Protein AF-Q634K0-F1 (afdb_monomer_lite)

Organism: Bacillus cereus (strain ZK / E33L) (NCBI:txid288681)

pLDDT: mean 88.11, std 11.07, range [50.06, 98.0]

InterPro domains:
  IPR010921 Trp repressor/replication initiator [SSF48295] (29-73)
  IPR052057 IS150/IS1296 orfA-like [PTHR33795] (2-74)
  IPR055247 Insertion element IS150 protein InsJ-like, helix-turn-helix domain [PF13518] (38-73)

Radius of gyration: 14.44 Å; chains: 1; bounding box: 27×35×44 Å

Foldseek 3Di:
DQVVVVHDPVLVLLVVLLCVQPNPVLPPDDPDDDDLVNLVVLLVVCVVVVHQLSNSCNNVSPNDSVVNVVSVVVVVVVVVVVD

Structure (mmCIF, N/CA/C/O backbone):
data_AF-Q634K0-F1
#
_entry.id   AF-Q634K0-F1
#
loop_
_atom_site.group_PDB
_atom_site.id
_atom_site.type_symbol
_atom_site.label_atom_id
_atom_site.label_alt_id
_atom_site.label_comp_id
_atom_site.label_asym_id
_atom_site.label_entity_id
_atom_site.label_seq_id
_atom_site.pdbx_PDB_ins_code
_atom_site.Cartn_x
_atom_site.Cartn_y
_atom_site.Cartn_z
_atom_site.occupancy
_atom_site.B_iso_or_equiv
_atom_site.auth_seq_id
_atom_site.auth_comp_id
_atom_site.auth_asym_id
_atom_site.auth_atom_id
_atom_site.pdbx_PDB_model_num
ATOM 1 N N . MET A 1 1 ? -2.153 -20.623 -12.086 1.00 61.16 1 MET A N 1
ATOM 2 C CA . MET A 1 1 ? -0.939 -20.043 -12.705 1.00 61.16 1 MET A CA 1
ATOM 3 C C . MET A 1 1 ? 0.098 -19.561 -11.685 1.00 61.16 1 MET A C 1
ATOM 5 O O . MET A 1 1 ? 1.251 -19.909 -11.862 1.00 61.16 1 MET A O 1
ATOM 9 N N . GLY A 1 2 ? -0.232 -18.824 -10.612 1.00 66.06 2 GLY A N 1
ATOM 10 C CA . GLY A 1 2 ? 0.799 -18.410 -9.632 1.00 66.06 2 GLY A CA 1
ATOM 11 C C . GLY A 1 2 ? 1.319 -19.527 -8.719 1.00 66.06 2 GLY A C 1
ATOM 12 O O . GLY A 1 2 ? 2.517 -19.630 -8.471 1.00 66.06 2 GLY A O 1
ATOM 13 N N . ARG A 1 3 ? 0.433 -20.441 -8.306 1.00 70.12 3 ARG A N 1
ATOM 14 C CA . ARG A 1 3 ? 0.773 -21.568 -7.423 1.00 70.12 3 ARG A CA 1
ATOM 15 C C . ARG A 1 3 ? 1.810 -22.533 -8.016 1.00 70.12 3 ARG A C 1
ATOM 17 O O . ARG A 1 3 ? 2.642 -23.047 -7.282 1.00 70.12 3 ARG A O 1
ATOM 24 N N . SER A 1 4 ? 1.811 -22.724 -9.338 1.00 79.56 4 SER A N 1
ATOM 25 C CA . SER A 1 4 ? 2.819 -23.527 -10.055 1.00 79.56 4 SER A CA 1
ATOM 26 C C . SER A 1 4 ? 4.204 -22.874 -10.094 1.00 79.56 4 SER A C 1
ATOM 28 O O . SER A 1 4 ? 5.176 -23.543 -10.416 1.00 79.56 4 SER A O 1
ATOM 30 N N . LEU A 1 5 ? 4.293 -21.584 -9.759 1.00 83.88 5 LEU A N 1
ATOM 31 C CA . LEU A 1 5 ? 5.537 -20.821 -9.635 1.00 83.88 5 LEU A CA 1
ATOM 32 C C . LEU A 1 5 ? 5.904 -20.553 -8.163 1.00 83.88 5 LEU A C 1
ATOM 34 O O . LEU A 1 5 ? 6.805 -19.768 -7.891 1.00 83.88 5 LEU A O 1
ATOM 38 N N . GLY A 1 6 ? 5.188 -21.157 -7.205 1.00 84.25 6 GLY A N 1
ATOM 39 C CA . GLY A 1 6 ? 5.398 -20.923 -5.772 1.00 84.25 6 GLY A CA 1
ATOM 40 C C . GLY A 1 6 ? 4.930 -19.550 -5.271 1.00 84.25 6 GLY A C 1
ATOM 41 O O . GLY A 1 6 ? 5.244 -19.173 -4.146 1.00 84.25 6 GLY A O 1
ATOM 42 N N . ILE A 1 7 ? 4.175 -18.797 -6.076 1.00 87.31 7 ILE A N 1
ATOM 43 C CA . ILE A 1 7 ? 3.669 -17.469 -5.712 1.00 87.31 7 ILE A CA 1
ATOM 44 C C . ILE A 1 7 ? 2.273 -17.616 -5.104 1.00 87.31 7 ILE A C 1
ATOM 46 O O . ILE A 1 7 ? 1.397 -18.264 -5.684 1.00 87.31 7 ILE A O 1
ATOM 50 N N . SER A 1 8 ? 2.054 -17.002 -3.940 1.00 88.12 8 SER A N 1
ATOM 51 C CA . SER A 1 8 ? 0.746 -17.011 -3.285 1.00 88.12 8 SER A CA 1
ATOM 52 C C . SER A 1 8 ? -0.259 -16.117 -4.013 1.00 88.12 8 SER A C 1
ATOM 54 O O . SER A 1 8 ? 0.088 -15.062 -4.551 1.00 88.12 8 SER A O 1
ATOM 56 N N . ASP A 1 9 ? -1.534 -16.505 -3.975 1.00 89.38 9 ASP A N 1
ATOM 57 C CA . ASP A 1 9 ? -2.623 -15.738 -4.597 1.00 89.38 9 ASP A CA 1
ATOM 58 C C . ASP A 1 9 ? -2.712 -14.306 -4.025 1.00 89.38 9 ASP A C 1
ATOM 60 O O . ASP A 1 9 ? -3.071 -13.363 -4.724 1.00 89.38 9 ASP A O 1
ATOM 64 N N . THR A 1 10 ? -2.279 -14.115 -2.776 1.00 88.31 10 THR A N 1
ATOM 65 C CA . THR A 1 10 ? -2.176 -12.814 -2.104 1.00 88.31 10 THR A CA 1
ATOM 66 C C . THR A 1 10 ? -1.151 -11.874 -2.749 1.00 88.31 10 THR A C 1
ATOM 68 O O . THR A 1 10 ? -1.401 -10.674 -2.851 1.00 88.31 10 THR A O 1
ATOM 71 N N . ILE A 1 11 ? -0.004 -12.394 -3.204 1.00 88.56 11 ILE A N 1
ATOM 72 C CA . ILE A 1 11 ? 1.009 -11.588 -3.908 1.00 88.56 11 ILE A CA 1
ATOM 73 C C . ILE A 1 11 ? 0.463 -11.136 -5.263 1.00 88.56 11 ILE A C 1
ATOM 75 O O . ILE A 1 11 ? 0.608 -9.972 -5.633 1.00 88.56 11 ILE A O 1
ATOM 79 N N . ILE A 1 12 ? -0.221 -12.036 -5.973 1.00 91.19 12 ILE A N 1
ATOM 80 C CA . ILE A 1 12 ? -0.848 -11.726 -7.262 1.00 91.19 12 ILE A CA 1
ATOM 81 C C . ILE A 1 12 ? -1.927 -10.658 -7.078 1.00 91.19 12 ILE A C 1
ATOM 83 O O . ILE A 1 12 ? -1.956 -9.685 -7.827 1.00 91.19 12 ILE A O 1
ATOM 87 N N . LEU A 1 13 ? -2.775 -10.796 -6.053 1.00 91.75 13 LEU A N 1
ATOM 88 C CA . LEU A 1 13 ? -3.798 -9.805 -5.721 1.00 91.75 13 LEU A CA 1
ATOM 89 C C . LEU A 1 13 ? -3.183 -8.425 -5.447 1.00 91.75 13 LEU A C 1
ATOM 91 O O . LEU A 1 13 ? -3.689 -7.422 -5.949 1.00 91.75 13 LEU A O 1
ATOM 95 N N . ASN A 1 14 ? -2.070 -8.372 -4.709 1.00 92.62 14 ASN A N 1
ATOM 96 C CA . ASN A 1 14 ? -1.344 -7.125 -4.475 1.00 92.62 14 ASN A CA 1
ATOM 97 C C . ASN A 1 14 ? -0.886 -6.482 -5.791 1.00 92.62 14 ASN A C 1
ATOM 99 O O . ASN A 1 14 ? -1.146 -5.304 -6.013 1.00 92.62 14 ASN A O 1
ATOM 103 N N . TRP A 1 15 ? -0.255 -7.245 -6.688 1.00 92.88 15 TRP A N 1
ATOM 104 C CA . TRP A 1 15 ? 0.200 -6.719 -7.980 1.00 92.88 15 TRP A CA 1
ATOM 105 C C . TRP A 1 15 ? -0.953 -6.220 -8.850 1.00 92.88 15 TRP A C 1
ATOM 107 O O . TRP A 1 15 ? -0.838 -5.164 -9.469 1.00 92.88 15 TRP A O 1
ATOM 117 N N . VAL A 1 16 ? -2.079 -6.937 -8.861 1.00 93.94 16 VAL A N 1
ATOM 118 C CA . VAL A 1 16 ? -3.279 -6.514 -9.593 1.00 93.94 16 VAL A CA 1
ATOM 119 C C . VAL A 1 16 ? -3.814 -5.189 -9.047 1.00 93.94 16 VAL A C 1
ATOM 121 O O . VAL A 1 16 ? -4.095 -4.285 -9.832 1.00 93.94 16 VAL A O 1
ATOM 124 N N . ASN A 1 17 ? -3.931 -5.045 -7.725 1.00 93.56 17 ASN A N 1
ATOM 125 C CA . ASN A 1 17 ? -4.413 -3.805 -7.111 1.00 93.56 17 ASN A CA 1
ATOM 126 C C . ASN A 1 17 ? -3.461 -2.633 -7.367 1.00 93.56 17 ASN A C 1
ATOM 128 O O . ASN A 1 17 ? -3.913 -1.549 -7.728 1.00 93.56 17 ASN A O 1
ATOM 132 N N . GLN A 1 18 ? -2.155 -2.866 -7.251 1.00 93.44 18 GLN A N 1
ATOM 133 C CA . GLN A 1 18 ? -1.139 -1.855 -7.526 1.00 93.44 18 GLN A CA 1
ATOM 134 C C . GLN A 1 18 ? -1.197 -1.359 -8.969 1.00 93.44 18 GLN A C 1
ATOM 136 O O . GLN A 1 18 ? -1.217 -0.154 -9.207 1.00 93.44 18 GLN A O 1
ATOM 141 N N . TYR A 1 19 ? -1.300 -2.277 -9.930 1.00 94.06 19 TYR A N 1
ATOM 142 C CA . TYR A 1 19 ? -1.400 -1.910 -11.337 1.00 94.06 19 TYR A CA 1
ATOM 143 C C . TYR A 1 19 ? -2.690 -1.141 -11.645 1.00 94.06 19 TYR A C 1
ATOM 145 O O . TYR A 1 19 ? -2.656 -0.151 -12.368 1.00 94.06 19 TYR A O 1
ATOM 153 N N . LYS A 1 20 ? -3.828 -1.562 -11.077 1.00 94.75 20 LYS A N 1
ATOM 154 C CA . LYS A 1 20 ? -5.111 -0.871 -11.280 1.00 94.75 20 LYS A CA 1
ATOM 155 C C . LYS A 1 20 ? -5.094 0.574 -10.780 1.00 94.75 20 LYS A C 1
ATOM 157 O O . LYS A 1 20 ? -5.740 1.409 -11.399 1.00 94.75 20 LYS A O 1
ATOM 162 N N . GLN A 1 21 ? -4.390 0.851 -9.680 1.00 93.69 21 GLN A N 1
ATOM 163 C CA . GLN A 1 21 ? -4.341 2.190 -9.086 1.00 93.69 21 GLN A CA 1
ATOM 164 C C . GLN A 1 21 ? -3.231 3.066 -9.676 1.00 93.69 21 GLN A C 1
ATOM 166 O O . GLN A 1 21 ? -3.463 4.230 -9.977 1.00 93.69 21 GLN A O 1
ATOM 171 N N . ASN A 1 22 ? -2.032 2.512 -9.859 1.00 91.19 22 ASN A N 1
ATOM 172 C CA . ASN A 1 22 ? -0.820 3.286 -10.154 1.00 91.19 22 ASN A CA 1
ATOM 173 C C . ASN A 1 22 ? -0.196 2.955 -11.522 1.00 91.19 22 ASN A C 1
ATOM 175 O O . ASN A 1 22 ? 0.869 3.466 -11.867 1.00 91.19 22 ASN A O 1
ATOM 179 N N . GLY A 1 23 ? -0.804 2.055 -12.297 1.00 92.25 23 GLY A N 1
ATOM 180 C CA . GLY A 1 23 ? -0.265 1.600 -13.575 1.00 92.25 23 GLY A CA 1
ATOM 181 C C . GLY A 1 23 ? 1.121 0.959 -13.444 1.00 92.25 23 GLY A C 1
ATOM 182 O O . GLY A 1 23 ? 1.443 0.288 -12.462 1.00 92.25 23 GLY A O 1
ATOM 183 N N . VAL A 1 24 ? 1.965 1.158 -14.460 1.00 91.75 24 VAL A N 1
ATOM 184 C CA . VAL A 1 24 ? 3.336 0.614 -14.487 1.00 91.75 24 VAL A CA 1
ATOM 185 C C . VAL A 1 24 ? 4.245 1.243 -13.424 1.00 91.75 24 VAL A C 1
ATOM 187 O O . VAL A 1 24 ? 5.200 0.611 -12.971 1.00 91.75 24 VAL A O 1
ATOM 190 N N . GLU A 1 25 ? 3.934 2.463 -12.978 1.00 89.44 25 GLU A N 1
ATOM 191 C CA . GLU A 1 25 ? 4.754 3.200 -12.014 1.00 89.44 25 GLU A CA 1
ATOM 192 C C . GLU A 1 25 ? 4.799 2.534 -10.635 1.00 89.44 25 GLU A C 1
ATOM 194 O O . GLU A 1 25 ? 5.748 2.760 -9.881 1.00 89.44 25 GLU A O 1
ATOM 199 N N . ALA A 1 26 ? 3.826 1.667 -10.331 1.00 87.69 26 ALA A N 1
ATOM 200 C CA . ALA A 1 26 ? 3.776 0.871 -9.106 1.00 87.69 26 ALA A CA 1
ATOM 201 C C . ALA A 1 26 ? 4.976 -0.083 -8.946 1.00 87.69 26 ALA A C 1
ATOM 203 O O . ALA A 1 26 ? 5.296 -0.512 -7.838 1.00 87.69 26 ALA A O 1
ATOM 204 N N . PHE A 1 27 ? 5.641 -0.432 -10.052 1.00 87.88 27 PHE A N 1
ATOM 205 C CA . PHE A 1 27 ? 6.730 -1.413 -10.087 1.00 87.88 27 PHE A CA 1
ATOM 206 C C . PHE A 1 27 ? 8.108 -0.781 -10.295 1.00 87.88 27 PHE A C 1
ATOM 208 O O . PHE A 1 27 ? 9.118 -1.485 -10.346 1.00 87.88 27 PHE A O 1
ATOM 215 N N . LEU A 1 28 ? 8.178 0.548 -10.396 1.00 86.19 28 LEU A N 1
ATOM 216 C CA . LEU A 1 28 ? 9.448 1.258 -10.465 1.00 86.19 28 LEU A CA 1
ATOM 217 C C . LEU A 1 28 ? 10.100 1.269 -9.076 1.00 86.19 28 LEU A C 1
ATOM 219 O O . LEU A 1 28 ? 9.456 1.569 -8.072 1.00 86.19 28 LEU A O 1
ATOM 223 N N . LYS A 1 29 ? 11.392 0.926 -9.005 1.00 66.25 29 LYS A N 1
ATOM 224 C CA . LYS A 1 29 ? 12.126 0.803 -7.738 1.00 66.25 29 LYS A CA 1
ATOM 225 C C . LYS A 1 29 ? 12.153 2.145 -7.001 1.00 66.25 29 LYS A C 1
ATOM 227 O O . LYS A 1 29 ? 12.794 3.090 -7.453 1.00 66.25 29 LYS A O 1
ATOM 232 N N . ARG A 1 30 ? 11.514 2.198 -5.830 1.00 68.88 30 ARG A N 1
ATOM 233 C CA . ARG A 1 30 ? 11.551 3.347 -4.916 1.00 68.88 30 ARG A CA 1
ATOM 234 C C . ARG A 1 30 ? 12.160 2.918 -3.581 1.00 68.88 30 ARG A C 1
ATOM 236 O O . ARG A 1 30 ? 11.700 1.962 -2.967 1.00 68.88 30 ARG A O 1
ATOM 243 N N . CYS A 1 31 ? 13.191 3.630 -3.129 1.00 63.31 31 CYS A N 1
ATOM 244 C CA . CYS A 1 31 ? 13.622 3.589 -1.732 1.00 63.31 31 CYS A CA 1
ATOM 245 C C . CYS A 1 31 ? 12.825 4.659 -0.981 1.00 63.31 31 CYS A C 1
ATOM 247 O O . CYS A 1 31 ? 13.201 5.829 -0.993 1.00 63.31 31 CYS A O 1
ATOM 249 N N . THR A 1 32 ? 11.691 4.285 -0.391 1.00 71.69 32 THR A N 1
ATOM 250 C CA . THR A 1 32 ? 10.824 5.222 0.333 1.00 71.69 32 THR A CA 1
ATOM 251 C C . THR A 1 32 ? 11.112 5.203 1.831 1.00 71.69 32 THR A C 1
ATOM 253 O O . THR A 1 32 ? 10.887 4.209 2.517 1.00 71.69 32 THR A O 1
ATOM 256 N N . ASN A 1 33 ? 11.575 6.341 2.353 1.00 82.50 33 ASN A N 1
ATOM 257 C CA . ASN A 1 33 ? 11.564 6.623 3.785 1.00 82.50 33 ASN A CA 1
ATOM 258 C C . ASN A 1 33 ? 10.247 7.320 4.135 1.00 82.50 33 ASN A C 1
ATOM 260 O O . ASN A 1 33 ? 9.994 8.436 3.687 1.00 82.50 33 ASN A O 1
ATOM 264 N N . TYR A 1 34 ? 9.413 6.664 4.940 1.00 90.94 34 TYR A N 1
ATOM 265 C CA . TYR A 1 34 ? 8.141 7.221 5.399 1.00 90.94 34 TYR A CA 1
ATOM 266 C C . TYR A 1 34 ? 8.320 7.923 6.747 1.00 90.94 34 TYR A C 1
ATOM 268 O O . TYR A 1 34 ? 8.763 7.303 7.722 1.00 90.94 34 TYR A O 1
ATOM 276 N N . THR A 1 35 ? 7.955 9.203 6.813 1.00 93.62 35 THR A N 1
ATOM 277 C CA . THR A 1 35 ? 7.948 9.974 8.065 1.00 93.62 35 THR A CA 1
ATOM 278 C C . THR A 1 35 ? 6.902 9.415 9.032 1.00 93.62 35 THR A C 1
ATOM 280 O O . THR A 1 35 ? 5.944 8.767 8.613 1.00 93.62 35 THR A O 1
ATOM 283 N N . ARG A 1 36 ? 7.058 9.655 10.343 1.00 93.12 36 ARG A N 1
ATOM 284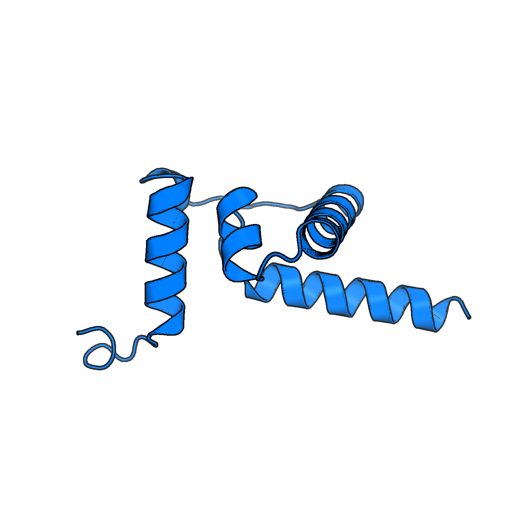 C CA . ARG A 1 36 ? 6.059 9.205 11.331 1.00 93.12 36 ARG A CA 1
ATOM 285 C C . ARG A 1 36 ? 4.673 9.798 11.052 1.00 93.12 36 ARG A C 1
ATOM 287 O O . ARG A 1 36 ? 3.700 9.058 11.114 1.00 93.12 36 ARG A O 1
ATOM 294 N N . GLN A 1 37 ? 4.603 11.083 10.693 1.00 94.69 37 GLN A N 1
ATOM 295 C CA . GLN A 1 37 ? 3.337 11.746 10.371 1.00 94.69 37 GLN A CA 1
ATOM 296 C C . GLN A 1 37 ? 2.627 11.062 9.199 1.00 94.69 37 GLN A C 1
ATOM 298 O O . GLN A 1 37 ? 1.485 10.655 9.347 1.00 94.69 37 GLN A O 1
ATOM 303 N N . PHE A 1 38 ? 3.342 10.805 8.098 1.00 95.44 38 PHE A N 1
ATOM 304 C CA . PHE A 1 38 ? 2.768 10.100 6.950 1.00 95.44 38 PHE A CA 1
ATOM 305 C C . PHE A 1 38 ? 2.203 8.727 7.338 1.00 95.44 38 PHE A C 1
ATOM 307 O O . PHE A 1 38 ? 1.121 8.350 6.902 1.00 95.44 38 PHE A O 1
ATOM 314 N N . LYS A 1 39 ? 2.914 7.970 8.186 1.00 95.50 39 LYS A N 1
ATOM 315 C CA . LYS A 1 39 ? 2.431 6.662 8.660 1.00 95.50 39 LYS A CA 1
ATOM 316 C C . LYS A 1 39 ? 1.116 6.791 9.430 1.00 95.50 39 LYS A C 1
ATOM 318 O O . LYS A 1 39 ? 0.236 5.959 9.238 1.00 95.50 39 LYS A O 1
ATOM 323 N N . LEU A 1 40 ? 0.988 7.809 10.283 1.00 96.12 40 LEU A N 1
ATOM 324 C CA . LEU A 1 40 ? -0.242 8.078 11.031 1.00 96.12 40 LEU A CA 1
ATOM 325 C C . LEU A 1 40 ? -1.383 8.492 10.100 1.00 96.12 40 LEU A C 1
ATOM 327 O O . LEU A 1 40 ? -2.475 7.950 10.228 1.00 96.12 40 LEU A O 1
ATOM 331 N N . ASP A 1 41 ? -1.115 9.362 9.128 1.00 97.38 41 ASP A N 1
ATOM 332 C CA . ASP A 1 41 ? -2.119 9.812 8.157 1.00 97.38 41 ASP A CA 1
ATOM 333 C C . ASP A 1 41 ? -2.677 8.630 7.347 1.00 97.38 41 ASP A C 1
ATOM 335 O O . ASP A 1 41 ? -3.889 8.488 7.197 1.00 97.38 41 ASP A O 1
ATOM 339 N N . VAL A 1 42 ? -1.805 7.719 6.897 1.00 97.50 42 VAL A N 1
ATOM 340 C CA . VAL A 1 42 ? -2.209 6.492 6.190 1.00 97.50 42 VAL A CA 1
ATOM 341 C C . VAL A 1 42 ? -3.049 5.570 7.081 1.00 97.50 42 VAL A C 1
ATOM 343 O O . VAL A 1 42 ? -4.046 5.009 6.623 1.00 97.50 42 VAL A O 1
ATOM 346 N N . LEU A 1 43 ? -2.660 5.389 8.349 1.00 97.31 43 LEU A N 1
ATOM 347 C CA . LEU A 1 43 ? -3.401 4.547 9.294 1.00 97.31 43 LEU A CA 1
ATOM 348 C C . LEU A 1 43 ? -4.781 5.135 9.619 1.00 97.31 43 LEU A C 1
ATOM 350 O O . LEU A 1 43 ? -5.756 4.384 9.644 1.00 97.31 43 LEU A O 1
ATOM 354 N N . ASN A 1 44 ? -4.870 6.450 9.819 1.00 97.38 44 ASN A N 1
ATOM 355 C CA . ASN A 1 44 ? -6.131 7.147 10.065 1.00 97.38 44 ASN A CA 1
ATOM 356 C C . ASN A 1 44 ? -7.050 7.050 8.848 1.00 97.38 44 ASN A C 1
ATOM 358 O O . ASN A 1 44 ? -8.185 6.606 8.993 1.00 97.38 44 ASN A O 1
ATOM 362 N N . PHE A 1 45 ? -6.533 7.323 7.644 1.00 98.00 45 PHE A N 1
ATOM 363 C CA . PHE A 1 45 ? -7.290 7.156 6.404 1.00 98.00 45 PHE A CA 1
ATOM 364 C C . PHE A 1 45 ? -7.874 5.743 6.277 1.00 98.00 45 PHE A C 1
ATOM 366 O O . PHE A 1 45 ? -9.047 5.586 5.941 1.00 98.00 45 PHE A O 1
ATOM 373 N N . MET A 1 46 ? -7.072 4.709 6.558 1.00 97.25 46 MET A N 1
ATOM 374 C CA . MET A 1 46 ? -7.522 3.317 6.482 1.00 97.25 46 MET A CA 1
ATOM 375 C C . MET A 1 46 ? -8.698 3.046 7.429 1.00 97.25 46 MET A C 1
ATOM 377 O O . MET A 1 46 ? -9.649 2.372 7.040 1.00 97.25 46 MET A O 1
ATOM 381 N N . ILE A 1 47 ? -8.640 3.576 8.654 1.00 96.44 47 ILE A N 1
ATOM 382 C CA . ILE A 1 47 ? -9.686 3.403 9.669 1.00 96.44 47 ILE A CA 1
ATOM 383 C C . ILE A 1 47 ? -10.947 4.184 9.290 1.00 96.44 47 ILE A C 1
ATOM 385 O O . ILE A 1 47 ? -12.031 3.608 9.273 1.00 96.44 47 ILE A O 1
ATOM 389 N N . GLU A 1 48 ? -10.805 5.465 8.955 1.00 97.81 48 GLU A N 1
ATOM 390 C CA . GLU A 1 48 ? -11.919 6.367 8.635 1.00 97.81 48 GLU A CA 1
ATOM 391 C C . GLU A 1 48 ? -12.715 5.904 7.411 1.00 97.81 48 GLU A C 1
ATOM 393 O O . GLU A 1 48 ? -13.935 6.041 7.377 1.00 97.81 48 GLU A O 1
ATOM 398 N N . ASN A 1 49 ? -12.033 5.314 6.426 1.00 97.25 49 ASN A N 1
ATOM 399 C CA . ASN A 1 49 ? -12.650 4.855 5.183 1.00 97.25 49 ASN A CA 1
ATOM 400 C C . ASN A 1 49 ? -12.972 3.350 5.187 1.00 97.25 49 ASN A C 1
ATOM 402 O O . ASN A 1 49 ? -13.467 2.836 4.188 1.00 97.25 49 ASN A O 1
ATOM 406 N N . GLY A 1 50 ? -12.683 2.625 6.276 1.00 96.38 50 GLY A N 1
ATOM 407 C CA . GLY A 1 50 ? -12.931 1.180 6.369 1.00 96.38 50 GLY A CA 1
ATOM 408 C C . GLY A 1 50 ? -12.166 0.344 5.334 1.00 96.38 50 GLY A C 1
ATOM 409 O O . GLY A 1 50 ? -12.646 -0.708 4.916 1.00 96.38 50 GLY A O 1
ATOM 410 N N . MET A 1 51 ? -10.995 0.815 4.901 1.00 96.50 51 MET A N 1
ATOM 411 C CA . MET A 1 51 ? -10.232 0.224 3.798 1.00 96.50 51 MET A CA 1
ATOM 412 C C . MET A 1 51 ? -9.383 -0.961 4.259 1.00 96.50 51 MET A C 1
ATOM 414 O O . MET A 1 51 ? -8.882 -1.003 5.385 1.00 96.50 51 MET A O 1
ATOM 418 N N . SER A 1 52 ? -9.166 -1.929 3.368 1.00 95.88 52 SER A N 1
ATOM 419 C CA . SER A 1 52 ? -8.230 -3.021 3.6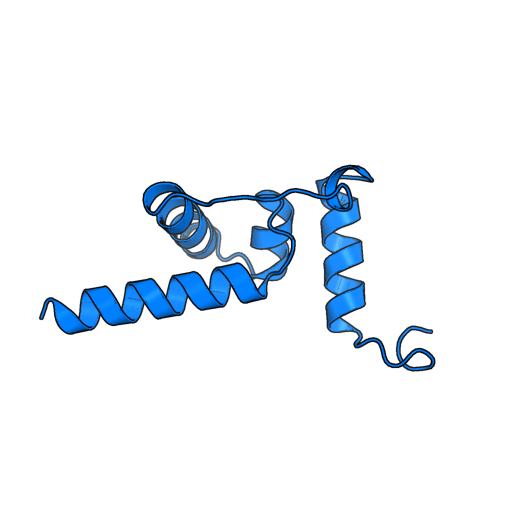30 1.00 95.88 52 SER A CA 1
ATOM 420 C C . SER A 1 52 ? -6.771 -2.581 3.464 1.00 95.88 52 SER A C 1
ATOM 422 O O . SER A 1 52 ? -6.455 -1.653 2.721 1.00 95.88 52 SER A O 1
ATOM 424 N N . LEU A 1 53 ? -5.842 -3.335 4.067 1.00 95.19 53 LEU A N 1
ATOM 425 C CA . LEU A 1 53 ? -4.395 -3.123 3.900 1.00 95.19 53 LEU A CA 1
ATOM 426 C C . LEU A 1 53 ? -3.966 -3.086 2.425 1.00 95.19 53 LEU A C 1
ATOM 428 O O . LEU A 1 53 ? -3.063 -2.335 2.070 1.00 95.19 53 LEU A O 1
ATOM 432 N N . PHE A 1 54 ? -4.589 -3.907 1.574 1.00 94.88 54 PHE A N 1
ATOM 433 C CA . PHE A 1 54 ? -4.255 -3.988 0.151 1.00 94.88 54 PHE A CA 1
ATOM 434 C C . PHE A 1 54 ? -4.731 -2.754 -0.609 1.00 94.88 54 PHE A C 1
ATOM 436 O O . PHE A 1 54 ? -3.996 -2.233 -1.443 1.00 94.88 54 PHE A O 1
ATOM 443 N N . GLU A 1 55 ? -5.943 -2.286 -0.323 1.00 95.31 55 GLU A N 1
ATOM 444 C CA . GLU A 1 55 ? -6.492 -1.089 -0.960 1.00 95.31 55 GLU A CA 1
ATOM 445 C C . GLU A 1 55 ? -5.734 0.159 -0.512 1.00 95.31 55 GLU A C 1
ATOM 447 O O . GLU A 1 55 ? -5.306 0.948 -1.350 1.00 95.31 55 GLU A O 1
ATOM 452 N N . THR A 1 56 ? -5.476 0.301 0.791 1.00 97.38 56 THR A N 1
ATOM 453 C CA . THR A 1 56 ? -4.673 1.403 1.330 1.00 97.3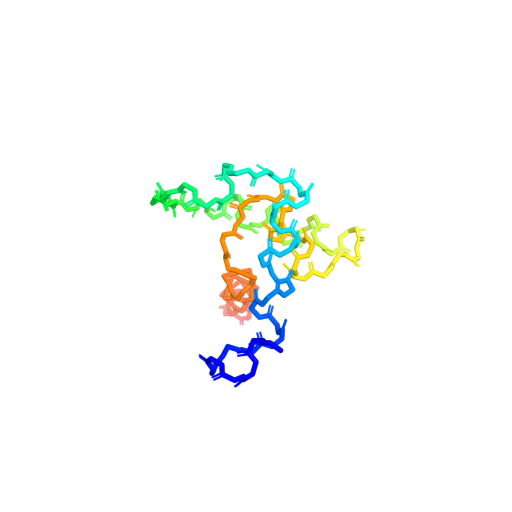8 56 THR A CA 1
ATOM 454 C C . THR A 1 56 ? -3.259 1.396 0.748 1.00 97.38 56 THR A C 1
ATOM 456 O O . THR A 1 56 ? -2.767 2.437 0.318 1.00 97.38 56 THR A O 1
ATOM 459 N N . ALA A 1 57 ? -2.606 0.232 0.671 1.00 94.75 57 ALA A N 1
ATOM 460 C CA . ALA A 1 57 ? -1.278 0.128 0.071 1.00 94.75 57 ALA A CA 1
ATOM 461 C C . ALA A 1 57 ? -1.268 0.543 -1.405 1.00 94.75 57 ALA A C 1
ATOM 463 O O . ALA A 1 57 ? -0.320 1.186 -1.848 1.00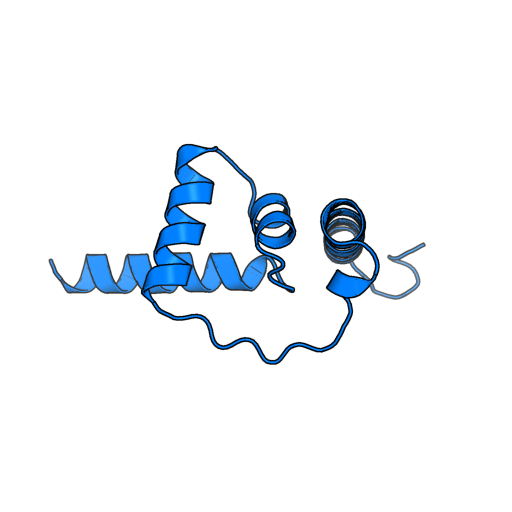 94.75 57 ALA A O 1
ATOM 464 N N . ALA A 1 58 ? -2.322 0.224 -2.156 1.00 93.94 58 ALA A N 1
ATOM 465 C CA . ALA A 1 58 ? -2.441 0.651 -3.540 1.00 93.94 58 ALA A CA 1
ATOM 466 C C . ALA A 1 58 ? -2.674 2.171 -3.652 1.00 93.94 58 ALA A C 1
ATOM 468 O O . ALA A 1 58 ? -1.967 2.828 -4.406 1.00 93.94 58 ALA A O 1
ATOM 469 N N . ILE A 1 59 ? -3.574 2.753 -2.852 1.00 95.19 59 ILE A N 1
ATOM 470 C CA . ILE A 1 59 ? -3.873 4.201 -2.871 1.00 95.19 59 ILE A CA 1
ATOM 471 C C . ILE A 1 59 ? -2.638 5.052 -2.559 1.00 95.19 59 ILE A C 1
ATOM 473 O O . ILE A 1 59 ? -2.362 6.027 -3.250 1.00 95.19 59 ILE A O 1
ATOM 477 N N . PHE A 1 60 ? -1.869 4.674 -1.537 1.00 93.44 60 PHE A N 1
ATOM 478 C CA . PHE A 1 60 ? -0.665 5.411 -1.137 1.00 93.44 60 PHE A CA 1
ATOM 479 C C . PHE A 1 60 ? 0.607 4.931 -1.844 1.00 93.44 60 PHE A C 1
ATOM 481 O O . PHE A 1 60 ? 1.708 5.356 -1.487 1.00 93.44 60 PHE A O 1
ATOM 488 N N . ASN A 1 61 ? 0.466 4.033 -2.823 1.00 91.81 61 ASN A N 1
ATOM 489 C CA . ASN A 1 61 ? 1.568 3.437 -3.573 1.00 91.81 61 ASN A CA 1
ATOM 490 C C . ASN A 1 61 ? 2.682 2.880 -2.654 1.00 91.81 61 ASN A C 1
ATOM 492 O O . ASN A 1 61 ? 3.879 3.120 -2.834 1.00 91.81 61 ASN A O 1
ATOM 496 N N . ILE A 1 62 ? 2.268 2.167 -1.603 1.00 92.12 62 ILE A N 1
ATOM 497 C CA . ILE A 1 62 ? 3.130 1.442 -0.669 1.00 92.12 62 ILE A CA 1
ATOM 498 C C . ILE A 1 62 ? 3.321 0.023 -1.220 1.00 92.12 62 ILE A C 1
ATOM 500 O O . ILE A 1 62 ? 2.341 -0.715 -1.315 1.00 92.12 62 ILE A O 1
ATOM 504 N N . PRO A 1 63 ? 4.552 -0.418 -1.542 1.00 89.56 63 PRO A N 1
ATOM 505 C CA . PRO A 1 63 ? 4.762 -1.667 -2.284 1.00 89.56 63 PRO A CA 1
ATOM 506 C C . PRO A 1 63 ? 4.206 -2.930 -1.610 1.00 89.56 63 PRO A C 1
ATOM 508 O O . PRO A 1 63 ? 3.737 -3.850 -2.286 1.00 89.56 63 PRO A O 1
ATOM 511 N N . ALA A 1 64 ? 4.268 -2.984 -0.278 1.00 90.56 64 ALA A N 1
ATOM 512 C CA . ALA A 1 64 ? 3.861 -4.141 0.504 1.00 90.56 64 ALA A CA 1
ATOM 513 C C . ALA A 1 64 ? 2.770 -3.765 1.527 1.00 90.56 64 ALA A C 1
ATOM 515 O O . ALA A 1 64 ? 3.029 -2.962 2.425 1.00 90.56 64 ALA A O 1
ATOM 516 N N . PRO A 1 65 ? 1.584 -4.401 1.484 1.00 93.38 65 PRO A N 1
ATOM 517 C CA . PRO A 1 65 ? 0.531 -4.201 2.486 1.00 93.38 65 PRO A CA 1
ATOM 518 C C . PRO A 1 65 ? 0.989 -4.518 3.916 1.00 93.38 65 PRO A C 1
ATOM 520 O O . PRO A 1 65 ? 0.543 -3.896 4.878 1.00 93.38 65 PRO A O 1
ATOM 523 N N . SER A 1 66 ? 1.938 -5.450 4.067 1.00 94.38 66 SER A N 1
ATOM 524 C CA . SER A 1 66 ? 2.549 -5.790 5.356 1.00 94.38 66 SER A CA 1
ATOM 525 C C . SER A 1 66 ? 3.283 -4.613 6.004 1.00 94.38 66 SER A C 1
ATOM 527 O O . SER A 1 66 ? 3.362 -4.556 7.230 1.00 94.38 66 SER A O 1
ATOM 529 N N . THR A 1 67 ? 3.773 -3.647 5.222 1.00 94.31 67 THR A N 1
ATOM 530 C CA . THR A 1 67 ? 4.405 -2.429 5.739 1.00 94.31 67 THR A CA 1
ATOM 531 C C . THR A 1 67 ? 3.433 -1.619 6.602 1.00 94.31 67 THR A C 1
ATOM 533 O O . THR A 1 67 ? 3.816 -1.156 7.675 1.00 94.31 67 THR A O 1
ATOM 536 N N . ILE A 1 68 ? 2.162 -1.522 6.198 1.00 95.94 68 ILE A N 1
ATOM 537 C CA . ILE A 1 68 ? 1.119 -0.819 6.961 1.00 95.94 68 ILE A CA 1
ATOM 538 C C . ILE A 1 68 ? 0.816 -1.570 8.267 1.00 95.94 68 ILE A C 1
ATOM 540 O O . ILE A 1 68 ? 0.712 -0.952 9.327 1.00 95.94 68 ILE A O 1
ATOM 544 N N . SER A 1 69 ? 0.763 -2.908 8.231 1.00 95.06 69 SER A N 1
ATOM 545 C CA . SER A 1 69 ? 0.604 -3.729 9.443 1.00 95.06 69 SER A CA 1
ATOM 546 C C . SER A 1 69 ? 1.731 -3.503 10.452 1.00 95.06 69 SER A C 1
ATOM 548 O O . SER A 1 69 ? 1.480 -3.413 11.654 1.00 95.06 69 SER A O 1
ATOM 550 N N . VAL A 1 70 ? 2.975 -3.378 9.978 1.00 95.06 70 VAL A N 1
ATOM 551 C CA . VAL A 1 70 ? 4.129 -3.074 10.836 1.00 95.06 70 VAL A CA 1
ATOM 552 C C . VAL A 1 70 ? 3.967 -1.707 11.503 1.00 95.06 70 VAL A C 1
ATOM 554 O O . VAL A 1 70 ? 4.223 -1.593 12.701 1.00 95.06 70 VAL A O 1
ATOM 557 N N . TRP A 1 71 ? 3.501 -0.687 10.777 1.00 95.38 71 TRP A N 1
ATOM 558 C CA . TRP A 1 71 ? 3.254 0.639 11.355 1.00 95.38 71 TRP A CA 1
ATOM 559 C C . TRP A 1 71 ? 2.166 0.604 12.417 1.00 95.38 71 TRP A C 1
ATOM 561 O O . TRP A 1 71 ? 2.385 1.112 13.513 1.00 95.38 71 TRP A O 1
ATOM 571 N N . LYS A 1 72 ? 1.040 -0.062 12.137 1.00 93.69 72 LYS A N 1
ATOM 572 C CA . LYS A 1 72 ? -0.046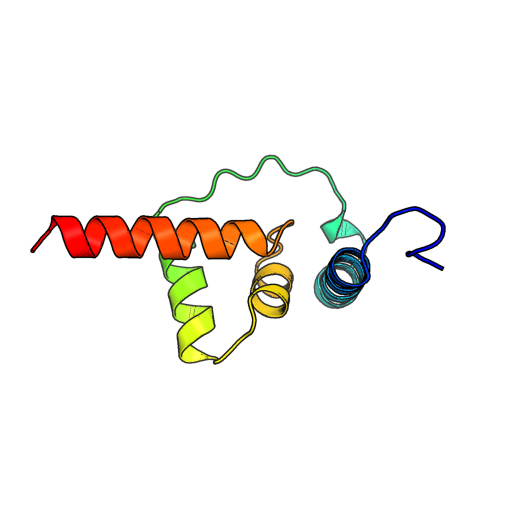 -0.230 13.109 1.00 93.69 72 LYS A CA 1
ATOM 573 C C . LYS A 1 72 ? 0.476 -0.835 14.414 1.00 93.69 72 LYS A C 1
ATOM 575 O O . LYS A 1 72 ? 0.241 -0.293 15.489 1.00 93.69 72 LYS A O 1
ATOM 580 N N . ASN A 1 73 ? 1.254 -1.913 14.320 1.00 93.12 73 ASN A N 1
ATOM 581 C CA . ASN A 1 73 ? 1.830 -2.570 15.492 1.00 93.12 73 ASN A CA 1
ATOM 582 C C . ASN A 1 73 ? 2.811 -1.658 16.246 1.00 93.12 73 ASN A C 1
ATOM 584 O O . ASN A 1 73 ? 2.801 -1.617 17.474 1.00 93.12 73 ASN A O 1
ATOM 588 N N . HIS A 1 74 ? 3.646 -0.909 15.528 1.00 90.06 74 HIS A N 1
ATOM 589 C CA . HIS A 1 74 ? 4.599 0.021 16.131 1.00 90.06 74 HIS A CA 1
ATOM 590 C C . HIS A 1 74 ? 3.907 1.174 16.879 1.00 90.06 74 HIS A C 1
ATOM 592 O O . HIS A 1 74 ? 4.329 1.536 17.977 1.00 90.06 74 HIS A O 1
ATOM 598 N N . GLU A 1 75 ? 2.825 1.728 16.329 1.00 87.19 75 GLU A N 1
ATOM 599 C CA . GLU A 1 75 ? 2.057 2.791 16.989 1.00 87.19 75 GLU A CA 1
ATOM 600 C C . GLU A 1 75 ? 1.282 2.262 18.206 1.00 87.19 75 GLU A C 1
ATOM 602 O O . GLU A 1 75 ? 1.358 2.865 19.272 1.00 87.19 75 GLU A O 1
ATOM 607 N N . THR A 1 76 ? 0.650 1.080 18.121 1.00 83.69 76 THR A N 1
ATOM 608 C CA . THR A 1 76 ? -0.041 0.479 19.287 1.00 83.69 76 THR A CA 1
ATOM 609 C C . THR A 1 76 ? 0.891 0.237 20.474 1.00 83.69 76 THR A C 1
ATOM 611 O O . THR A 1 76 ? 0.503 0.458 21.619 1.00 83.69 76 THR A O 1
ATOM 614 N N . ARG A 1 77 ? 2.141 -0.168 20.213 1.00 80.62 77 ARG A N 1
ATOM 615 C CA . ARG A 1 77 ? 3.155 -0.367 21.257 1.00 80.62 77 ARG A CA 1
ATOM 616 C C . ARG A 1 77 ? 3.550 0.947 21.931 1.00 80.62 77 ARG A C 1
ATOM 618 O O . ARG A 1 77 ? 3.642 0.980 23.148 1.00 80.62 77 ARG A O 1
ATOM 625 N N . GLN A 1 78 ? 3.730 2.027 21.169 1.00 73.31 78 GLN A N 1
ATOM 626 C CA . GLN A 1 78 ? 4.065 3.344 21.730 1.00 73.31 78 GLN A CA 1
ATOM 627 C C . GLN A 1 78 ? 2.927 3.924 22.581 1.00 73.31 78 GLN A C 1
ATOM 629 O O . GLN A 1 78 ? 3.186 4.463 23.657 1.00 73.31 78 GLN A O 1
ATOM 634 N N . SER A 1 79 ? 1.673 3.783 22.138 1.00 71.44 79 SER A N 1
ATOM 635 C CA . SER A 1 79 ? 0.506 4.217 22.917 1.00 71.44 79 SER A CA 1
ATOM 636 C C . SER A 1 79 ? 0.340 3.412 24.209 1.00 71.44 79 SER A C 1
ATOM 638 O O . SER A 1 79 ? -0.008 3.986 25.233 1.00 71.44 79 SER A O 1
ATOM 640 N N . ALA A 1 80 ? 0.640 2.108 24.186 1.00 62.84 80 ALA A N 1
ATOM 641 C CA . ALA A 1 80 ? 0.588 1.247 25.369 1.00 62.84 80 ALA A CA 1
ATOM 642 C C . ALA A 1 80 ? 1.744 1.475 26.361 1.00 62.84 80 ALA A C 1
ATOM 644 O O . ALA A 1 80 ? 1.592 1.162 27.532 1.00 62.84 80 ALA A O 1
ATOM 645 N N . SER A 1 81 ? 2.893 1.994 25.914 1.00 59.25 81 SER A N 1
ATOM 646 C CA . SER A 1 81 ? 4.034 2.336 26.786 1.00 59.25 81 SER A CA 1
ATOM 647 C C . SER A 1 81 ? 3.973 3.754 27.364 1.00 59.25 81 SER A C 1
ATOM 649 O O . SER A 1 81 ? 4.836 4.114 28.158 1.00 59.25 81 SER A O 1
ATOM 651 N N . SER A 1 82 ? 3.000 4.567 26.942 1.00 58.22 82 SER A N 1
ATOM 652 C CA 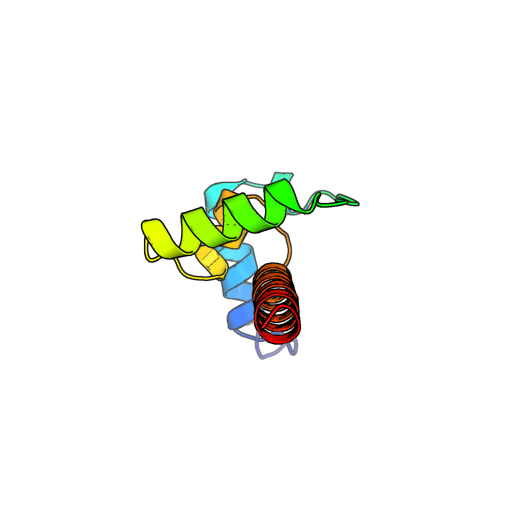. SER A 1 82 ? 2.785 5.936 27.442 1.00 58.22 82 SER A CA 1
ATOM 653 C C . SER A 1 82 ? 1.661 6.019 28.491 1.00 58.22 82 SER A C 1
ATOM 655 O O . SER A 1 82 ? 1.278 7.122 28.877 1.00 58.22 82 SER A O 1
ATOM 657 N N . LEU A 1 83 ? 1.131 4.864 28.916 1.00 50.06 83 LEU A N 1
ATOM 658 C CA . LEU A 1 83 ? 0.152 4.669 29.992 1.00 50.06 83 LEU A CA 1
ATOM 659 C C . LEU A 1 83 ? 0.818 3.907 31.141 1.00 50.06 83 LEU A C 1
ATOM 661 O O . LEU A 1 83 ? 0.496 4.230 32.304 1.00 50.06 83 LEU A O 1
#

Secondary structure (DSSP, 8-state):
--GGGT--HHHHHHHHHHHHHHGGGGGS-------HHHHHHHHHHHHHTT--HHHHHHHTT-S-HHHHHHHHHHHHHHHHT--

Sequence (83 aa):
MGRSLGISDTIILNWVNQYKQNGVEAFLKRCTNYTRQFKLDVLNFMIENGMSLFETAAIFNIPAPSTISVWKNHETRQSASSL